Protein AF-A0A1Y5SI67-F1 (afdb_monomer_lite)

Sequence (62 aa):
MSAVLFIFSGFLGFAVALVQLAFFNATLWQGSVTYLNVTLAALLAFGILTLMRQRFPASFAA

Structure (mmCIF, N/CA/C/O backbone):
data_AF-A0A1Y5SI67-F1
#
_entry.id   AF-A0A1Y5SI67-F1
#
loop_
_atom_site.group_PDB
_atom_site.id
_atom_site.type_symbol
_atom_site.label_atom_id
_atom_site.label_alt_id
_atom_site.label_comp_id
_atom_site.label_asym_id
_atom_site.label_entity_id
_atom_site.label_seq_id
_atom_site.pdbx_PDB_ins_code
_atom_site.Cartn_x
_atom_site.Cartn_y
_atom_site.Cartn_z
_atom_site.occupancy
_atom_site.B_iso_or_equiv
_atom_site.auth_seq_id
_atom_site.auth_comp_id
_atom_site.auth_asym_id
_atom_site.auth_atom_id
_atom_site.pdbx_PDB_model_num
ATOM 1 N N . MET A 1 1 ? -9.999 -5.801 14.062 1.00 64.75 1 MET A N 1
ATOM 2 C CA . MET A 1 1 ? -10.491 -4.987 12.925 1.00 64.75 1 MET A CA 1
ATOM 3 C C . MET A 1 1 ? -9.369 -4.201 12.245 1.00 64.75 1 MET A C 1
ATOM 5 O O . MET A 1 1 ? -9.257 -4.273 11.032 1.00 64.75 1 MET A O 1
ATOM 9 N N . SER A 1 2 ? -8.490 -3.527 12.998 1.00 69.81 2 SER A N 1
ATOM 10 C CA . SER A 1 2 ? -7.329 -2.789 12.463 1.00 69.81 2 SER A CA 1
ATOM 11 C C . SER A 1 2 ? -6.361 -3.651 11.640 1.00 69.81 2 SER A C 1
ATOM 13 O O . SER A 1 2 ? -5.991 -3.255 10.543 1.00 69.81 2 SER A O 1
ATOM 15 N N . ALA A 1 3 ? -6.011 -4.854 12.107 1.00 75.44 3 ALA A N 1
ATOM 16 C CA . ALA A 1 3 ? -5.111 -5.759 11.378 1.00 75.44 3 ALA A CA 1
ATOM 17 C C . ALA A 1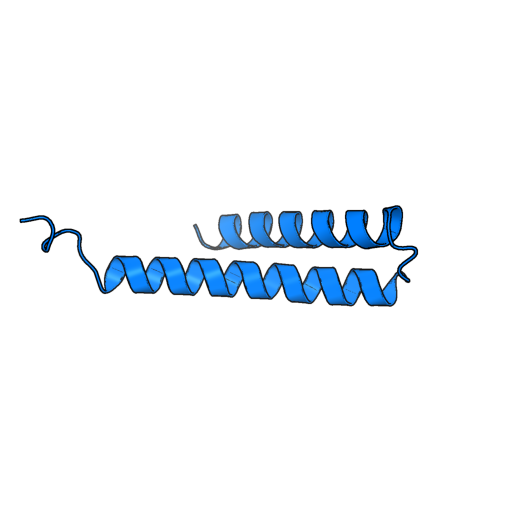 3 ? -5.632 -6.140 9.977 1.00 75.44 3 ALA A C 1
ATOM 19 O O . ALA A 1 3 ? -4.861 -6.218 9.028 1.00 75.44 3 ALA A O 1
ATOM 20 N N . VAL A 1 4 ? -6.949 -6.313 9.828 1.00 85.00 4 VAL A N 1
ATOM 21 C CA . VAL A 1 4 ? -7.578 -6.638 8.537 1.00 85.00 4 VAL A CA 1
ATOM 22 C C . VAL A 1 4 ? -7.451 -5.467 7.562 1.00 85.00 4 VAL A C 1
ATOM 24 O O . VAL A 1 4 ? -7.137 -5.677 6.395 1.00 85.00 4 VAL A O 1
ATOM 27 N N . LEU A 1 5 ? -7.627 -4.234 8.047 1.00 84.88 5 LEU A N 1
ATOM 28 C CA . LEU A 1 5 ? -7.440 -3.029 7.237 1.00 84.88 5 LEU A CA 1
ATOM 29 C C . LEU A 1 5 ? -5.984 -2.862 6.792 1.00 84.88 5 LEU A C 1
ATOM 31 O O . LEU A 1 5 ? -5.761 -2.492 5.647 1.00 84.88 5 LEU A O 1
ATOM 35 N N . PHE A 1 6 ? -5.017 -3.185 7.656 1.00 85.31 6 PHE A N 1
ATOM 36 C CA . PHE A 1 6 ? -3.590 -3.189 7.310 1.00 85.31 6 PHE A CA 1
ATOM 37 C C . PHE A 1 6 ? -3.236 -4.224 6.240 1.00 85.31 6 PHE A C 1
ATOM 39 O O . PHE A 1 6 ? -2.496 -3.920 5.308 1.00 85.31 6 PHE A O 1
ATOM 46 N N . ILE A 1 7 ? -3.770 -5.442 6.351 1.00 89.62 7 ILE A N 1
ATOM 47 C CA . ILE A 1 7 ? -3.534 -6.494 5.354 1.00 89.62 7 ILE A CA 1
ATOM 48 C C . ILE A 1 7 ? -4.162 -6.098 4.013 1.00 89.62 7 ILE A C 1
ATOM 50 O O . ILE A 1 7 ? -3.522 -6.215 2.969 1.00 89.62 7 ILE A O 1
ATOM 54 N N . PHE A 1 8 ? -5.394 -5.586 4.037 1.00 90.19 8 PHE A N 1
ATOM 55 C CA . PHE A 1 8 ? -6.098 -5.170 2.829 1.00 90.19 8 PHE A CA 1
ATOM 56 C C . PHE A 1 8 ? -5.423 -3.974 2.145 1.00 90.19 8 PHE A C 1
ATOM 58 O O . PHE A 1 8 ? -5.227 -3.997 0.932 1.00 90.19 8 PHE A O 1
ATOM 65 N N . SER A 1 9 ? -5.023 -2.949 2.904 1.00 90.62 9 SER A N 1
ATOM 66 C CA . SER A 1 9 ? -4.326 -1.784 2.350 1.00 90.62 9 SER A CA 1
ATOM 67 C C . SER A 1 9 ? -2.962 -2.153 1.772 1.00 90.62 9 SER A C 1
ATOM 69 O O . SER A 1 9 ? -2.619 -1.663 0.698 1.00 90.62 9 SER A O 1
ATOM 71 N N . GLY A 1 10 ? -2.223 -3.055 2.427 1.00 89.81 10 GLY A N 1
ATOM 72 C CA . GLY A 1 10 ? -0.964 -3.587 1.908 1.0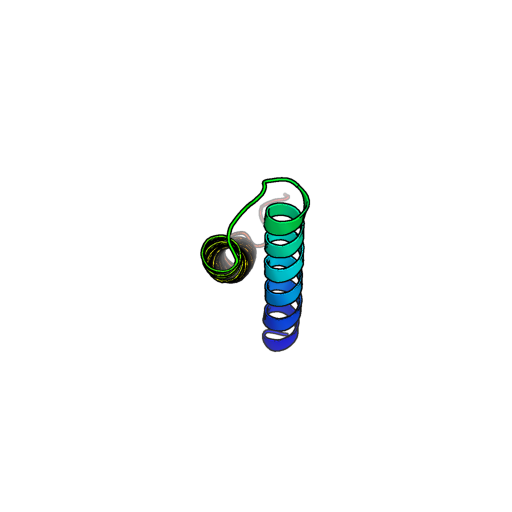0 89.81 10 GLY A CA 1
ATOM 73 C C . GLY A 1 10 ? -1.160 -4.349 0.598 1.00 89.81 10 GLY A C 1
ATOM 74 O O . GLY A 1 10 ? -0.437 -4.116 -0.368 1.00 89.81 10 GLY A O 1
ATOM 75 N N . PHE A 1 11 ? -2.185 -5.202 0.510 1.00 93.62 11 PHE A N 1
ATOM 76 C CA . PHE A 1 11 ? -2.497 -5.917 -0.732 1.00 93.62 11 PHE A CA 1
ATOM 77 C C . PHE A 1 11 ? -2.850 -4.957 -1.876 1.00 93.62 11 PHE A C 1
ATOM 79 O O . PHE A 1 11 ? -2.406 -5.135 -3.010 1.00 93.62 11 PHE A O 1
ATOM 86 N N . LEU A 1 12 ? -3.605 -3.900 -1.570 1.00 92.38 12 LEU A N 1
ATOM 87 C CA . LEU A 1 12 ? -4.001 -2.884 -2.540 1.00 92.38 12 LEU A CA 1
ATOM 88 C C . LEU A 1 12 ? -2.791 -2.077 -3.033 1.00 92.38 12 LEU A C 1
ATOM 90 O O . LEU A 1 12 ? -2.622 -1.900 -4.238 1.00 92.38 12 LEU A O 1
ATOM 94 N N . GLY A 1 13 ? -1.899 -1.667 -2.12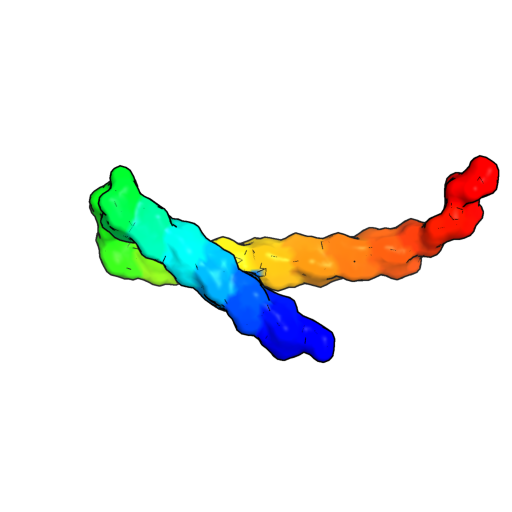7 1.00 91.62 13 GLY A N 1
ATOM 95 C CA . GLY A 1 13 ? -0.635 -1.029 -2.493 1.00 91.62 13 GLY A CA 1
ATOM 96 C C . GLY A 1 13 ? 0.252 -1.929 -3.351 1.00 91.62 13 GLY A C 1
ATOM 97 O O . GLY A 1 13 ? 0.859 -1.461 -4.314 1.00 91.62 13 GLY A O 1
ATOM 98 N N . PHE A 1 14 ? 0.292 -3.228 -3.048 1.00 93.50 14 PHE A N 1
ATOM 99 C CA . PHE A 1 14 ? 1.083 -4.197 -3.804 1.00 93.50 14 PHE A CA 1
ATOM 100 C C . PHE A 1 14 ? 0.538 -4.387 -5.221 1.00 93.50 14 PHE A C 1
ATOM 102 O O . PHE A 1 14 ? 1.302 -4.344 -6.183 1.00 93.50 14 PHE A O 1
ATOM 109 N N . ALA A 1 15 ? -0.782 -4.513 -5.368 1.00 94.44 15 ALA A N 1
ATOM 110 C CA . ALA A 1 15 ? -1.429 -4.623 -6.670 1.00 94.44 15 ALA A CA 1
ATOM 111 C C . ALA A 1 15 ? -1.152 -3.395 -7.555 1.00 94.44 15 ALA A C 1
ATOM 113 O O . ALA A 1 15 ? -0.797 -3.546 -8.723 1.00 94.44 15 ALA A O 1
ATOM 114 N N . VAL A 1 16 ? -1.251 -2.182 -7.000 1.00 93.00 16 VAL A N 1
ATOM 115 C CA . VAL A 1 16 ? -0.973 -0.948 -7.754 1.00 93.00 16 VAL A CA 1
ATOM 116 C C . VAL A 1 16 ? 0.502 -0.858 -8.153 1.00 93.00 16 VAL A C 1
ATOM 118 O O . VAL A 1 16 ? 0.802 -0.518 -9.297 1.00 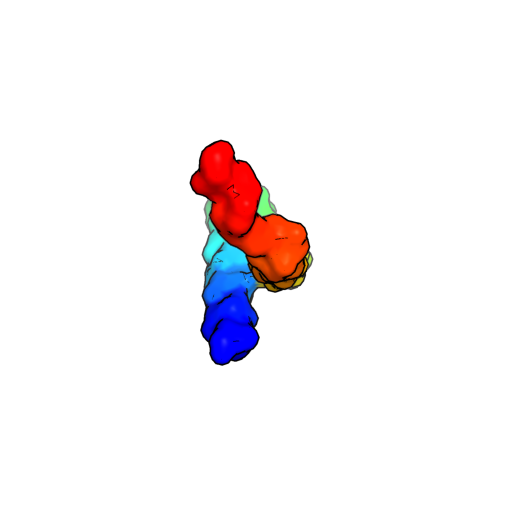93.00 16 VAL A O 1
ATOM 121 N N . ALA A 1 17 ? 1.425 -1.219 -7.258 1.00 92.25 17 ALA A N 1
ATOM 122 C CA . ALA A 1 17 ? 2.850 -1.267 -7.577 1.00 92.25 17 ALA A CA 1
ATOM 123 C C . ALA A 1 17 ? 3.159 -2.276 -8.696 1.00 92.25 17 ALA A C 1
ATOM 125 O O . ALA A 1 17 ? 3.923 -1.960 -9.607 1.00 92.25 17 ALA A O 1
ATOM 126 N N . LEU A 1 18 ? 2.529 -3.458 -8.675 1.00 93.62 18 LEU A N 1
ATOM 127 C CA . LEU A 1 18 ? 2.668 -4.460 -9.735 1.00 93.62 18 LEU A CA 1
ATOM 128 C C . LEU A 1 18 ? 2.149 -3.956 -11.080 1.00 93.62 18 LEU A C 1
ATOM 130 O O . LEU A 1 18 ? 2.823 -4.135 -12.090 1.00 93.62 18 LEU A O 1
ATOM 134 N N . VAL A 1 19 ? 0.989 -3.296 -11.105 1.00 94.12 19 VAL A N 1
ATOM 135 C CA . VAL A 1 19 ? 0.458 -2.679 -12.329 1.00 94.12 19 VAL A CA 1
ATOM 136 C C . VAL A 1 19 ? 1.429 -1.619 -12.855 1.00 94.12 19 VAL A C 1
ATOM 138 O O . VAL A 1 19 ? 1.697 -1.564 -14.054 1.00 94.12 19 VAL A O 1
ATOM 141 N N . GLN A 1 20 ? 2.020 -0.814 -11.973 1.00 92.25 20 GLN A N 1
ATOM 142 C CA . GLN A 1 20 ? 2.992 0.196 -12.377 1.00 92.25 20 GLN A CA 1
ATOM 143 C C . GLN A 1 20 ? 4.268 -0.418 -12.978 1.00 92.25 20 GLN A C 1
ATOM 145 O O . GLN A 1 20 ? 4.749 0.036 -14.015 1.00 92.25 20 GLN A O 1
ATOM 150 N N . LEU A 1 21 ? 4.793 -1.475 -12.358 1.00 91.88 21 LEU A N 1
ATOM 151 C CA . LEU A 1 21 ? 5.944 -2.226 -12.862 1.00 91.88 21 LEU A CA 1
ATOM 152 C C . LEU A 1 21 ? 5.640 -2.903 -14.207 1.00 91.88 21 LEU A C 1
ATOM 154 O O . LEU A 1 21 ? 6.454 -2.834 -15.123 1.00 91.88 21 LEU A O 1
ATOM 158 N N . ALA A 1 22 ? 4.464 -3.520 -14.337 1.00 91.81 22 ALA A N 1
ATOM 159 C CA . ALA A 1 22 ? 4.092 -4.308 -15.507 1.00 91.81 22 ALA A CA 1
ATOM 160 C C . ALA A 1 22 ? 3.736 -3.457 -16.735 1.00 91.81 22 ALA A C 1
ATOM 162 O O . ALA A 1 22 ? 4.071 -3.837 -17.853 1.00 91.81 22 ALA A O 1
ATOM 163 N N . PHE A 1 23 ? 3.058 -2.320 -16.545 1.00 94.06 23 PHE A N 1
ATOM 164 C CA . PHE A 1 23 ? 2.479 -1.554 -17.657 1.00 94.06 23 PHE A CA 1
ATOM 165 C C . PHE A 1 23 ? 3.143 -0.196 -17.904 1.00 94.06 23 PHE A C 1
ATOM 167 O O . PHE A 1 23 ? 2.979 0.361 -18.985 1.00 94.06 23 PHE A O 1
ATOM 174 N N . PHE A 1 24 ? 3.902 0.340 -16.942 1.00 91.00 24 PHE A N 1
ATOM 175 C CA . PHE A 1 24 ? 4.465 1.695 -17.031 1.00 91.00 24 PHE A CA 1
ATOM 176 C C . PHE A 1 24 ? 5.999 1.722 -17.0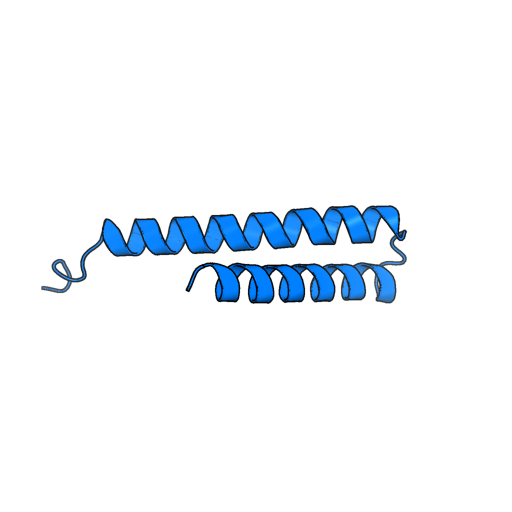43 1.00 91.00 24 PHE A C 1
ATOM 178 O O . PHE A 1 24 ? 6.585 2.788 -16.867 1.00 91.00 24 PHE A O 1
ATOM 185 N N . ASN A 1 25 ? 6.646 0.566 -17.258 1.00 90.56 25 ASN A N 1
ATOM 186 C CA . ASN A 1 25 ? 8.107 0.407 -17.280 1.00 90.56 25 ASN A CA 1
ATOM 187 C C . ASN A 1 25 ? 8.798 1.089 -16.081 1.00 90.56 25 ASN A C 1
ATOM 189 O O . ASN A 1 25 ? 9.861 1.701 -16.204 1.00 90.56 25 ASN A O 1
ATOM 193 N N . ALA A 1 26 ? 8.134 1.053 -14.925 1.00 87.94 26 ALA A N 1
ATOM 194 C CA . ALA A 1 26 ? 8.623 1.687 -13.716 1.00 87.94 26 ALA A CA 1
ATOM 195 C C . ALA A 1 26 ? 9.757 0.863 -13.104 1.00 87.94 26 ALA A C 1
ATOM 197 O O . ALA A 1 26 ? 9.784 -0.363 -13.192 1.00 87.94 26 ALA A O 1
ATOM 198 N N . THR A 1 27 ? 10.693 1.533 -12.440 1.00 94.62 27 THR A N 1
ATOM 199 C CA . THR A 1 27 ? 11.764 0.839 -11.719 1.00 94.62 27 THR A CA 1
ATOM 200 C C . THR A 1 27 ? 11.234 0.199 -10.434 1.00 94.62 27 THR A C 1
ATOM 202 O O . THR A 1 27 ? 10.227 0.633 -9.870 1.00 94.62 27 THR A O 1
ATOM 205 N N . LEU A 1 28 ? 11.954 -0.796 -9.901 1.00 90.56 28 LEU A N 1
ATOM 206 C CA . LEU A 1 28 ? 11.635 -1.395 -8.595 1.00 90.56 28 LEU A CA 1
ATOM 207 C C . LEU A 1 28 ? 11.566 -0.349 -7.472 1.00 90.56 28 LEU A C 1
ATOM 209 O O . LEU A 1 28 ? 10.736 -0.460 -6.570 1.00 90.56 28 LEU A O 1
ATOM 213 N N . TRP A 1 29 ? 12.397 0.694 -7.554 1.00 93.50 29 TRP A N 1
ATOM 214 C CA . TRP A 1 29 ? 12.359 1.818 -6.622 1.00 93.50 29 TRP A CA 1
ATOM 215 C C . TRP A 1 29 ? 11.032 2.580 -6.708 1.00 93.50 29 TRP A C 1
ATOM 217 O O . TRP A 1 29 ? 10.372 2.787 -5.693 1.00 93.50 29 TRP A O 1
ATOM 227 N N . GLN A 1 30 ? 10.597 2.934 -7.920 1.00 92.38 30 GLN A N 1
ATOM 228 C CA . GLN A 1 30 ? 9.316 3.610 -8.139 1.00 92.38 30 GLN A CA 1
ATOM 229 C C . GLN A 1 30 ? 8.134 2.745 -7.685 1.00 92.38 30 GLN A C 1
ATOM 231 O O . GLN A 1 30 ? 7.248 3.251 -7.001 1.00 92.38 30 GLN A O 1
ATOM 236 N N . GLY A 1 31 ? 8.157 1.440 -7.973 1.00 92.00 31 GLY A N 1
ATOM 237 C CA . GLY A 1 31 ? 7.145 0.499 -7.484 1.00 92.00 31 GLY A CA 1
ATOM 238 C C . GLY A 1 31 ? 7.088 0.437 -5.953 1.00 92.00 31 GLY A C 1
ATOM 239 O O . GLY A 1 31 ? 6.004 0.446 -5.375 1.00 92.00 31 GLY A O 1
ATOM 240 N N . SER A 1 32 ? 8.244 0.457 -5.282 1.00 92.75 32 SER A N 1
ATOM 241 C CA . SER A 1 32 ? 8.336 0.455 -3.812 1.00 92.75 32 SER A CA 1
ATOM 242 C C . SER A 1 32 ? 7.775 1.738 -3.192 1.00 92.75 32 SER A C 1
ATOM 244 O O . SER A 1 32 ? 7.041 1.686 -2.203 1.00 92.75 32 SER A O 1
ATOM 246 N N . VAL A 1 33 ? 8.070 2.893 -3.795 1.00 94.19 33 VAL A N 1
ATOM 247 C CA . VAL A 1 33 ? 7.512 4.187 -3.374 1.00 94.19 33 VAL A CA 1
ATOM 248 C C . VAL A 1 33 ? 5.992 4.199 -3.544 1.00 94.19 33 VAL A C 1
ATOM 250 O O . VAL A 1 33 ? 5.270 4.612 -2.637 1.00 94.19 33 VAL A O 1
ATOM 253 N N . THR A 1 34 ? 5.486 3.692 -4.668 1.00 94.00 34 THR A N 1
ATOM 254 C CA . THR A 1 34 ? 4.045 3.588 -4.922 1.00 94.00 34 THR A CA 1
ATOM 255 C C . THR A 1 34 ? 3.356 2.639 -3.953 1.00 94.00 34 THR A C 1
ATOM 257 O O . THR A 1 34 ? 2.312 2.995 -3.410 1.00 94.00 34 THR A O 1
ATOM 260 N N . TYR A 1 35 ? 3.951 1.479 -3.668 1.00 93.31 35 TYR A N 1
ATOM 261 C CA . TYR A 1 35 ? 3.446 0.542 -2.665 1.00 93.31 35 TYR A CA 1
ATOM 262 C C . TYR A 1 35 ? 3.238 1.229 -1.308 1.00 93.31 35 TYR A C 1
ATOM 264 O O . TYR A 1 35 ? 2.144 1.161 -0.740 1.00 93.31 35 TYR A O 1
ATOM 272 N N . LEU A 1 36 ? 4.262 1.930 -0.808 1.00 94.00 36 LEU A N 1
ATOM 273 C CA . LEU A 1 36 ? 4.199 2.624 0.480 1.00 94.00 36 LEU A CA 1
ATOM 274 C C . LEU A 1 36 ? 3.154 3.745 0.467 1.00 94.00 36 LEU A C 1
ATOM 276 O O . LEU A 1 36 ? 2.327 3.820 1.377 1.00 94.00 36 LEU A O 1
ATOM 280 N N . ASN A 1 37 ? 3.150 4.575 -0.580 1.00 93.44 37 ASN A N 1
ATOM 281 C CA . ASN A 1 37 ? 2.219 5.695 -0.700 1.00 93.44 37 ASN A CA 1
ATOM 282 C C . ASN A 1 37 ? 0.762 5.230 -0.749 1.00 93.44 37 ASN A C 1
ATOM 284 O O . ASN A 1 37 ? -0.071 5.757 -0.017 1.00 93.44 37 ASN A O 1
ATOM 288 N N . VAL A 1 38 ? 0.448 4.227 -1.570 1.00 93.56 38 VAL A N 1
ATOM 289 C CA . VAL A 1 38 ? -0.920 3.711 -1.710 1.00 93.56 38 VAL A CA 1
ATOM 290 C C . VAL A 1 38 ? -1.379 3.029 -0.422 1.00 93.56 38 VAL A C 1
ATOM 292 O O . VAL A 1 38 ? -2.505 3.258 0.019 1.00 93.56 38 VAL A O 1
ATOM 295 N N . THR A 1 39 ? -0.509 2.250 0.226 1.00 93.69 39 THR A N 1
ATOM 296 C CA . THR A 1 39 ? -0.833 1.573 1.492 1.00 93.69 39 THR A CA 1
ATOM 297 C C . THR A 1 39 ? -1.158 2.580 2.599 1.00 93.69 39 THR A C 1
ATOM 299 O O . THR A 1 39 ? -2.170 2.441 3.291 1.00 93.69 39 THR A O 1
ATOM 302 N N . LEU A 1 40 ? -0.337 3.627 2.748 1.00 92.25 40 LEU A N 1
ATOM 303 C CA . LEU A 1 40 ? -0.557 4.693 3.731 1.00 92.25 40 LEU A CA 1
ATOM 304 C C . LEU A 1 40 ? -1.792 5.536 3.399 1.00 92.25 40 LEU A C 1
ATOM 306 O O . LEU A 1 40 ? -2.598 5.814 4.288 1.00 92.25 40 LEU A O 1
ATOM 310 N N . ALA A 1 41 ? -1.977 5.903 2.129 1.00 91.69 41 ALA A N 1
ATOM 311 C CA . ALA A 1 41 ? -3.141 6.661 1.681 1.00 91.69 41 ALA A CA 1
ATOM 312 C C . ALA A 1 41 ? -4.446 5.894 1.932 1.00 91.69 41 ALA A C 1
ATOM 314 O O . ALA A 1 41 ? -5.411 6.474 2.427 1.00 91.69 41 ALA A O 1
ATOM 315 N N . ALA A 1 42 ? -4.470 4.585 1.664 1.00 88.94 42 ALA A N 1
ATOM 316 C CA . ALA A 1 42 ? -5.622 3.737 1.943 1.00 88.94 42 ALA A CA 1
ATOM 317 C C . ALA A 1 42 ? -5.934 3.683 3.447 1.00 88.94 42 ALA A C 1
ATOM 319 O O . ALA A 1 42 ? -7.084 3.872 3.840 1.00 88.94 42 ALA A O 1
ATOM 320 N N . LEU A 1 43 ? -4.923 3.494 4.304 1.00 89.81 43 LEU A N 1
ATOM 321 C CA . LEU A 1 43 ? -5.109 3.500 5.762 1.00 89.81 43 LEU A CA 1
ATOM 322 C C . LEU A 1 43 ? -5.670 4.831 6.270 1.00 89.81 43 LEU A C 1
ATOM 324 O O . LEU A 1 43 ? -6.609 4.838 7.068 1.00 89.81 43 LEU A O 1
ATOM 328 N N . LEU A 1 44 ? -5.131 5.949 5.781 1.00 89.50 44 LEU A N 1
ATOM 329 C CA . LEU A 1 44 ? -5.622 7.282 6.121 1.00 89.50 44 LEU A CA 1
ATOM 330 C C . LEU A 1 44 ? -7.061 7.486 5.645 1.00 89.50 44 LEU A C 1
ATOM 332 O O . LEU A 1 44 ? -7.890 7.950 6.423 1.00 89.50 44 LEU A O 1
ATOM 336 N N . ALA A 1 45 ? -7.388 7.087 4.414 1.00 87.56 45 ALA A N 1
ATOM 337 C CA . ALA A 1 45 ? -8.740 7.188 3.874 1.00 87.56 45 ALA A CA 1
ATOM 338 C C . ALA A 1 45 ? -9.748 6.389 4.715 1.00 87.56 45 ALA A C 1
ATOM 340 O O . ALA A 1 45 ? -10.791 6.920 5.094 1.00 87.56 45 ALA A O 1
ATOM 341 N N . PHE A 1 46 ? -9.422 5.148 5.091 1.00 85.81 46 PHE A N 1
ATOM 342 C CA . PHE A 1 46 ? -10.266 4.350 5.985 1.00 85.81 46 PHE A CA 1
ATOM 343 C C . PHE A 1 46 ? -10.398 4.970 7.382 1.00 85.81 46 PHE A C 1
ATOM 345 O O . PHE A 1 46 ? -11.494 4.969 7.952 1.00 85.81 46 PHE A O 1
ATOM 352 N N . GLY A 1 47 ? -9.319 5.538 7.926 1.00 84.94 47 GLY A N 1
ATOM 353 C CA . GLY A 1 47 ? -9.353 6.281 9.185 1.00 84.94 47 GLY A CA 1
ATOM 354 C C . GLY A 1 47 ? -10.298 7.483 9.117 1.00 84.94 47 GLY A C 1
ATOM 355 O O . GLY A 1 47 ? -11.168 7.635 9.974 1.00 84.94 47 GLY A O 1
ATOM 356 N N . ILE A 1 48 ? -10.198 8.286 8.055 1.00 86.94 48 ILE A N 1
ATOM 357 C CA . ILE A 1 48 ? -11.059 9.451 7.815 1.00 86.94 48 ILE A CA 1
ATOM 358 C C . ILE A 1 48 ? -12.522 9.027 7.652 1.00 86.94 48 ILE A C 1
ATOM 360 O O . ILE A 1 48 ? -13.390 9.604 8.302 1.00 86.94 48 ILE A O 1
ATOM 364 N N . LEU A 1 49 ? -12.809 7.993 6.855 1.00 85.38 49 LEU A N 1
ATOM 365 C CA . LEU A 1 49 ? -14.169 7.465 6.679 1.00 85.38 49 LEU A CA 1
ATOM 366 C C . LEU A 1 49 ? -14.777 6.990 8.005 1.00 85.38 49 LEU A C 1
ATOM 368 O O . LEU A 1 49 ? -15.954 7.227 8.277 1.00 85.38 49 LEU A O 1
ATOM 372 N N . THR A 1 50 ? -13.969 6.362 8.859 1.00 83.75 50 THR A N 1
ATOM 373 C CA . THR A 1 50 ? -14.407 5.919 10.189 1.00 83.75 50 THR A CA 1
ATOM 374 C C . THR A 1 50 ? -14.733 7.113 11.089 1.00 83.75 50 THR A C 1
ATOM 376 O O . THR A 1 50 ? -15.777 7.122 11.740 1.00 83.75 50 THR A O 1
ATOM 379 N N . LEU A 1 51 ? -13.893 8.152 11.081 1.00 82.44 51 LEU A N 1
ATOM 380 C CA . LEU A 1 51 ? -14.130 9.387 11.835 1.00 82.44 51 LEU A CA 1
ATOM 381 C C . LEU A 1 51 ? -15.365 10.147 11.335 1.00 82.44 51 LEU A C 1
ATOM 383 O O . LEU A 1 51 ? -16.153 10.638 12.142 1.00 82.44 51 LEU A O 1
ATOM 387 N N . MET A 1 52 ? -15.569 10.220 10.018 1.00 82.12 52 MET A N 1
ATOM 388 C CA . MET A 1 52 ? -16.762 10.831 9.428 1.00 82.12 52 MET A CA 1
ATOM 389 C C . MET A 1 52 ? -18.027 10.077 9.835 1.00 82.12 52 MET A C 1
ATOM 391 O O . MET A 1 52 ? -19.001 10.706 10.236 1.00 82.12 52 MET A O 1
ATOM 395 N N . ARG A 1 53 ? -17.996 8.740 9.835 1.00 77.19 53 ARG A N 1
ATOM 396 C CA . ARG A 1 53 ? -19.120 7.918 10.307 1.00 77.19 53 ARG A CA 1
ATOM 397 C C . ARG A 1 53 ? -19.441 8.141 11.788 1.00 77.19 53 ARG A C 1
ATOM 399 O O . ARG A 1 53 ? -20.598 8.046 12.175 1.00 77.19 53 ARG A O 1
ATOM 406 N N . GLN A 1 54 ? -18.439 8.432 12.616 1.00 71.06 54 GLN A N 1
ATOM 407 C CA . GLN A 1 54 ? -18.653 8.753 14.030 1.00 71.06 54 GLN A CA 1
ATOM 408 C C . GLN A 1 54 ? -19.184 10.177 14.245 1.00 71.06 54 GLN A C 1
ATOM 410 O O . GLN A 1 54 ? -19.960 10.397 15.170 1.00 71.06 54 GLN A O 1
ATOM 415 N N . ARG A 1 55 ? -18.786 11.142 13.404 1.00 64.25 55 ARG A N 1
ATOM 416 C CA . ARG A 1 55 ? -19.243 12.542 13.489 1.00 64.25 55 ARG A CA 1
ATOM 417 C C . ARG A 1 55 ? -20.603 12.798 12.841 1.00 64.25 55 ARG A C 1
ATOM 419 O O . ARG A 1 55 ? -21.281 13.730 13.256 1.00 64.25 55 ARG A O 1
ATOM 426 N N . PHE A 1 56 ? -21.009 11.978 11.876 1.00 58.22 56 PHE A N 1
ATOM 427 C CA . PHE A 1 56 ? -22.349 11.988 11.293 1.00 58.22 56 PHE A CA 1
ATOM 428 C C . PHE A 1 56 ? -23.091 10.713 11.711 1.00 58.22 56 PHE A C 1
ATOM 430 O O . PHE A 1 56 ? -23.203 9.778 10.912 1.00 58.22 56 PHE A O 1
ATOM 437 N N . PRO A 1 57 ? -23.585 10.622 12.963 1.00 54.44 57 PRO A N 1
ATOM 438 C CA . PRO A 1 57 ? -24.567 9.604 13.284 1.00 54.44 57 PRO A CA 1
ATOM 439 C C . PRO A 1 57 ? -25.756 9.788 12.336 1.00 54.44 57 PRO A C 1
ATOM 441 O O . PRO A 1 57 ? -26.167 10.909 12.039 1.00 54.44 57 PRO A O 1
ATOM 444 N N . ALA A 1 58 ? -26.307 8.677 11.855 1.00 55.97 58 ALA A N 1
ATOM 445 C CA . ALA A 1 58 ? -27.432 8.609 10.921 1.00 55.97 58 ALA A CA 1
ATOM 446 C C . ALA A 1 58 ? -28.742 9.270 11.432 1.00 55.97 58 ALA A C 1
ATOM 448 O O . ALA A 1 58 ? -29.795 9.099 10.830 1.00 55.97 58 ALA A O 1
ATOM 449 N N . SER A 1 59 ? -28.692 10.034 12.526 1.00 54.16 59 SER A N 1
ATOM 450 C CA . SER A 1 59 ? -29.799 10.749 13.166 1.00 54.16 59 SER A CA 1
ATOM 451 C C . SER A 1 59 ? -30.245 12.025 12.443 1.00 54.16 59 SER A C 1
ATOM 453 O O . SER A 1 59 ? -31.194 12.653 12.894 1.00 54.16 59 SER A O 1
ATOM 455 N N . PHE A 1 60 ? -29.591 12.424 11.347 1.00 53.44 60 PHE A N 1
ATOM 456 C CA . PHE A 1 60 ? -30.065 13.517 10.480 1.00 53.44 60 PHE A CA 1
ATOM 457 C C . PHE A 1 60 ? -30.831 13.025 9.243 1.00 53.44 60 PHE A C 1
ATOM 459 O O . PHE A 1 60 ? -31.213 13.836 8.408 1.00 53.44 60 PHE A O 1
ATOM 466 N N . ALA A 1 61 ? -31.072 11.717 9.121 1.00 46.97 61 ALA A N 1
ATOM 467 C CA . ALA A 1 61 ? -31.999 11.160 8.136 1.00 46.97 61 ALA A CA 1
ATOM 468 C C . ALA A 1 61 ? -33.447 11.167 8.676 1.00 46.97 61 ALA A C 1
ATOM 470 O O . ALA A 1 61 ? -34.106 10.127 8.680 1.00 46.97 61 A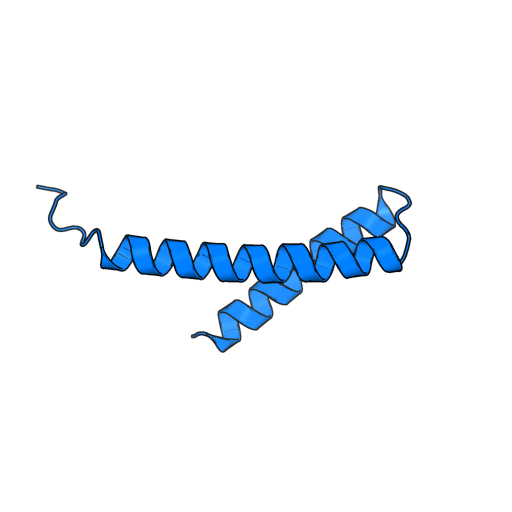LA A O 1
ATOM 471 N N . ALA A 1 62 ? -33.886 12.319 9.199 1.00 40.41 62 ALA A N 1
ATOM 472 C CA . ALA A 1 62 ? -35.273 12.600 9.575 1.00 40.41 62 ALA A CA 1
ATOM 473 C C . ALA A 1 62 ? -36.003 13.276 8.410 1.00 40.41 62 ALA A C 1
ATOM 475 O O . ALA A 1 62 ? -35.373 14.147 7.766 1.00 40.41 62 ALA A O 1
#

pLDDT: mean 84.24, std 13.53, range [40.41, 94.62]

Foldseek 3Di:
DLVVQLVVLLVVQLVVLVCCVPPVVDDPVVSVVSSVVSSVVSSVVVVVVVVVCVVDPVVVVD

Radius of gyration: 15.68 Å; chains: 1; bounding box: 48×20×32 Å

Secondary structure (DSSP, 8-state):
-HHHHHHHHHHHHHHHHHHHHHHS---HHHHHHHHHHHHHHHHHHHHHHHHHHHHS-GGG--

Organism: NCBI:txid1312363